Protein AF-A0A971C4S8-F1 (afdb_monomer_lite)

Sequence (121 aa):
MYKVLGITNVILVIIITSPFWLRFLNKHVFHNNSAPLKKLVRFLRKLHKPLGALLALSGITHGYLALGTIRLHTGSVLWTMILITALLGVLFYIKKKAVFFKWHRRAAFAVVLLVLVHLFS

pLDDT: mean 94.25, std 3.67, range [76.75, 98.25]

Structure (mmCIF, N/CA/C/O backbone):
data_AF-A0A971C4S8-F1
#
_entry.id   AF-A0A971C4S8-F1
#
loop_
_atom_site.group_PDB
_atom_site.id
_atom_site.type_symbol
_atom_site.label_atom_id
_atom_site.label_alt_id
_atom_site.label_comp_id
_atom_site.label_asym_id
_atom_site.label_entity_id
_atom_site.label_seq_id
_atom_site.pdbx_PDB_ins_code
_atom_site.Cartn_x
_atom_site.Cartn_y
_atom_site.Cartn_z
_atom_site.occupancy
_atom_site.B_iso_or_equiv
_atom_site.auth_seq_id
_atom_site.auth_comp_id
_atom_site.auth_asym_id
_atom_site.auth_atom_id
_atom_site.pdbx_PDB_model_num
ATOM 1 N N . MET A 1 1 ? -23.296 3.619 4.007 1.00 76.75 1 MET A N 1
ATOM 2 C CA . MET A 1 1 ? -22.048 4.348 3.663 1.00 76.75 1 MET A CA 1
ATOM 3 C C . MET A 1 1 ? -20.784 3.564 4.019 1.00 76.75 1 MET A C 1
ATOM 5 O O . MET A 1 1 ? -19.961 3.372 3.134 1.00 76.75 1 MET A O 1
ATOM 9 N N . TYR A 1 2 ? -20.634 3.038 5.245 1.00 84.44 2 TYR A N 1
ATOM 10 C CA . TYR A 1 2 ? -19.424 2.287 5.633 1.00 84.44 2 TYR A CA 1
ATOM 11 C C . TYR A 1 2 ? -19.144 1.045 4.757 1.00 84.44 2 TYR A C 1
ATOM 13 O O . TYR A 1 2 ? -17.995 0.834 4.385 1.00 84.44 2 TYR A O 1
ATOM 21 N N . LYS A 1 3 ? -20.173 0.278 4.347 1.00 88.00 3 LYS A N 1
ATOM 22 C CA . LYS A 1 3 ? -20.022 -0.884 3.439 1.00 88.00 3 LYS A CA 1
ATOM 23 C C . LYS A 1 3 ? -19.435 -0.505 2.074 1.00 88.00 3 LYS A C 1
ATOM 25 O O . LYS A 1 3 ? -18.554 -1.194 1.575 1.00 88.00 3 LYS A O 1
ATOM 30 N N . VAL A 1 4 ? -19.887 0.618 1.507 1.00 93.00 4 VAL A N 1
ATOM 31 C CA . VAL A 1 4 ? -19.379 1.138 0.226 1.00 93.00 4 VAL A CA 1
ATOM 32 C C . VAL A 1 4 ? -17.905 1.512 0.365 1.00 93.00 4 VAL A C 1
ATOM 34 O O . VAL A 1 4 ? -17.098 1.082 -0.447 1.00 93.00 4 VAL A O 1
ATOM 37 N N . LEU A 1 5 ? -17.530 2.221 1.437 1.00 91.25 5 LEU A N 1
ATOM 38 C CA . LEU A 1 5 ? -16.122 2.518 1.722 1.00 91.25 5 LEU A CA 1
ATOM 39 C C . LEU A 1 5 ? -15.283 1.251 1.938 1.00 91.25 5 LEU A C 1
ATOM 41 O O . LEU A 1 5 ? -14.140 1.213 1.499 1.00 91.25 5 LEU A O 1
ATOM 45 N N . GLY A 1 6 ? -15.842 0.212 2.565 1.00 93.31 6 GLY A N 1
ATOM 46 C CA . GLY A 1 6 ? -15.177 -1.083 2.715 1.00 93.31 6 GLY A CA 1
ATOM 47 C C . GLY A 1 6 ? -14.842 -1.712 1.359 1.00 93.31 6 GLY A C 1
ATOM 48 O O . GLY A 1 6 ? -13.686 -2.039 1.101 1.00 93.31 6 GLY A O 1
ATOM 49 N N . ILE A 1 7 ? -15.824 -1.788 0.454 1.00 95.31 7 ILE A N 1
ATOM 50 C CA . ILE A 1 7 ? -15.630 -2.292 -0.917 1.00 95.31 7 ILE A CA 1
ATOM 51 C C . ILE A 1 7 ? -14.606 -1.433 -1.671 1.00 95.31 7 ILE A C 1
ATOM 53 O O . ILE A 1 7 ? -13.676 -1.968 -2.277 1.00 95.31 7 ILE A O 1
ATOM 57 N N . THR A 1 8 ? -14.718 -0.105 -1.586 1.00 96.00 8 THR A N 1
ATOM 58 C CA . THR A 1 8 ? -13.760 0.823 -2.199 1.00 96.00 8 THR A CA 1
ATOM 59 C C . THR A 1 8 ? -12.341 0.587 -1.682 1.00 96.00 8 THR A C 1
ATOM 61 O O . THR A 1 8 ? -11.409 0.512 -2.479 1.00 96.00 8 THR A O 1
ATOM 64 N N . ASN A 1 9 ? -12.157 0.405 -0.372 1.00 96.81 9 ASN A N 1
ATOM 65 C CA . ASN A 1 9 ? -10.850 0.131 0.229 1.00 96.81 9 ASN A CA 1
ATOM 66 C C . ASN A 1 9 ? -10.249 -1.182 -0.287 1.00 96.81 9 ASN A C 1
ATOM 68 O O . ASN A 1 9 ? -9.063 -1.220 -0.613 1.00 96.81 9 ASN A O 1
ATOM 72 N N . VAL A 1 10 ? -11.058 -2.236 -0.432 1.00 96.88 10 VAL A N 1
ATOM 73 C CA . VAL A 1 10 ? -10.613 -3.514 -1.012 1.00 96.88 10 VAL A CA 1
ATOM 74 C C . VAL A 1 10 ? -10.171 -3.333 -2.467 1.00 96.88 10 VAL A C 1
ATOM 76 O O . VAL A 1 10 ? -9.082 -3.774 -2.837 1.00 96.88 10 VAL A O 1
ATOM 79 N N . ILE A 1 11 ? -10.958 -2.625 -3.284 1.00 97.31 11 ILE A N 1
ATOM 80 C CA . ILE A 1 11 ? -10.606 -2.320 -4.681 1.00 97.31 11 ILE A CA 1
ATOM 81 C C . ILE A 1 11 ? -9.290 -1.534 -4.748 1.00 97.31 11 ILE A C 1
ATOM 83 O O . ILE A 1 11 ? -8.408 -1.868 -5.543 1.00 97.31 11 ILE A O 1
ATOM 87 N N . LEU A 1 12 ? -9.119 -0.528 -3.885 1.00 97.31 12 LEU A N 1
ATOM 88 C CA . LEU A 1 12 ? -7.881 0.242 -3.796 1.00 97.31 12 LEU A CA 1
ATOM 89 C C . LEU A 1 12 ? -6.691 -0.661 -3.460 1.00 97.31 12 LEU A C 1
ATOM 91 O O . LEU A 1 12 ? -5.684 -0.590 -4.163 1.00 97.31 12 LEU A O 1
ATOM 95 N N . VAL A 1 13 ? -6.805 -1.547 -2.462 1.00 97.12 13 VAL A N 1
ATOM 96 C CA . VAL A 1 13 ? -5.753 -2.520 -2.109 1.00 97.12 13 VAL A CA 1
ATOM 97 C C . VAL A 1 13 ? -5.381 -3.395 -3.309 1.00 97.12 13 VAL A C 1
ATOM 99 O O . VAL A 1 13 ? -4.192 -3.569 -3.599 1.00 97.12 13 VAL A O 1
ATOM 102 N N . ILE A 1 14 ? -6.365 -3.916 -4.044 1.00 96.56 14 ILE A N 1
ATOM 103 C CA . ILE A 1 14 ? -6.129 -4.750 -5.232 1.00 96.56 14 ILE A CA 1
ATOM 104 C C . ILE A 1 14 ? -5.354 -3.958 -6.291 1.00 96.56 14 ILE A C 1
ATOM 106 O O . ILE A 1 14 ? -4.309 -4.410 -6.769 1.00 96.56 14 ILE A O 1
ATOM 110 N N . ILE A 1 15 ? -5.804 -2.745 -6.618 1.00 96.38 15 ILE A N 1
ATOM 111 C CA . ILE A 1 15 ? -5.161 -1.907 -7.635 1.00 96.38 15 ILE A CA 1
ATOM 112 C C . ILE A 1 15 ? -3.733 -1.544 -7.220 1.00 96.38 15 ILE A C 1
ATOM 114 O O . ILE A 1 15 ? -2.808 -1.731 -8.014 1.00 96.38 15 ILE A O 1
ATOM 118 N N . ILE A 1 16 ? -3.506 -1.068 -5.992 1.00 96.25 16 ILE A N 1
ATOM 119 C CA . ILE A 1 16 ? -2.166 -0.633 -5.567 1.00 96.25 16 ILE A CA 1
ATOM 120 C C . ILE A 1 16 ? -1.184 -1.799 -5.425 1.00 96.25 16 ILE A C 1
ATOM 122 O O . ILE A 1 16 ? 0.016 -1.592 -5.616 1.00 96.25 16 ILE A O 1
ATOM 126 N N . THR A 1 17 ? -1.653 -3.015 -5.128 1.00 95.19 17 THR A N 1
ATOM 127 C CA . THR A 1 17 ? -0.794 -4.208 -5.026 1.00 95.19 17 THR A CA 1
ATOM 128 C C . THR A 1 17 ? -0.618 -4.933 -6.362 1.00 95.19 17 THR A C 1
ATOM 130 O O . THR A 1 17 ? 0.369 -5.646 -6.544 1.00 95.19 17 THR A O 1
ATOM 133 N N . SER A 1 18 ? -1.474 -4.686 -7.358 1.00 94.69 18 SER A N 1
ATOM 134 C CA . SER A 1 18 ? -1.383 -5.302 -8.689 1.00 94.69 18 SER A CA 1
ATOM 135 C C . SER A 1 18 ? -0.012 -5.190 -9.388 1.00 94.69 18 SER A C 1
ATOM 137 O O . SER A 1 18 ? 0.418 -6.194 -9.962 1.00 94.69 18 SER A O 1
ATOM 139 N N . PRO A 1 19 ? 0.785 -4.092 -9.300 1.00 92.75 19 PRO A N 1
ATOM 140 C CA . PRO A 1 19 ? 2.126 -4.070 -9.894 1.00 92.75 19 PRO A CA 1
ATOM 141 C C . PRO A 1 19 ? 3.075 -5.112 -9.301 1.00 92.75 19 PRO A C 1
ATOM 143 O O . PRO A 1 19 ? 4.077 -5.460 -9.931 1.00 92.75 19 PRO A O 1
ATOM 146 N N . PHE A 1 20 ? 2.847 -5.524 -8.053 1.00 91.44 20 PHE A N 1
ATOM 147 C CA . PHE A 1 20 ? 3.618 -6.576 -7.406 1.00 91.44 20 PHE A CA 1
ATOM 148 C C . PHE A 1 20 ? 3.198 -7.941 -7.949 1.00 91.44 20 PHE A C 1
ATOM 150 O O . PHE A 1 20 ? 4.058 -8.659 -8.458 1.00 91.44 20 PHE A O 1
ATOM 157 N N . TRP A 1 21 ? 1.897 -8.243 -7.940 1.00 92.38 21 TRP A N 1
ATOM 158 C CA . TRP A 1 21 ? 1.354 -9.514 -8.426 1.00 92.38 21 TRP A CA 1
ATOM 159 C C . TRP A 1 21 ? 1.662 -9.757 -9.899 1.00 92.38 21 TRP A C 1
ATOM 161 O O . TRP A 1 21 ? 2.190 -10.809 -10.243 1.00 92.38 21 TRP A O 1
ATOM 171 N N . LEU A 1 22 ? 1.458 -8.753 -10.756 1.00 93.50 22 LEU A N 1
ATOM 172 C CA . LEU A 1 22 ? 1.770 -8.852 -12.182 1.00 93.50 22 LEU A CA 1
ATOM 173 C C . LEU A 1 22 ? 3.247 -9.173 -12.419 1.00 93.50 22 LEU A C 1
ATOM 175 O O . LEU A 1 22 ? 3.568 -10.017 -13.246 1.00 93.50 22 LEU A O 1
ATOM 179 N N . ARG A 1 23 ? 4.166 -8.543 -11.676 1.00 90.56 23 ARG A N 1
ATOM 180 C CA . ARG A 1 23 ? 5.602 -8.839 -11.802 1.00 90.56 23 ARG A CA 1
ATOM 181 C C . ARG A 1 23 ? 5.968 -10.203 -11.232 1.00 90.56 23 ARG A C 1
ATOM 183 O O . ARG A 1 23 ? 6.830 -10.870 -11.795 1.00 90.56 23 ARG A O 1
ATOM 190 N N . PHE A 1 24 ? 5.346 -10.600 -10.126 1.00 90.69 24 PHE A N 1
ATOM 191 C CA . PHE A 1 24 ? 5.566 -11.900 -9.508 1.00 90.69 24 PHE A CA 1
ATOM 192 C C . PHE A 1 24 ? 5.110 -13.035 -10.430 1.00 90.69 24 PHE A C 1
ATOM 194 O O . PHE A 1 24 ? 5.921 -13.897 -10.762 1.00 90.69 24 PHE A O 1
ATOM 201 N N . LEU A 1 25 ? 3.864 -12.986 -10.908 1.00 91.69 25 LEU A N 1
ATOM 202 C CA . LEU A 1 25 ? 3.294 -13.979 -11.819 1.00 91.69 25 LEU A CA 1
ATOM 203 C C . LEU A 1 25 ? 4.032 -14.004 -13.154 1.00 91.69 25 LEU A C 1
ATOM 205 O O . LEU A 1 25 ? 4.333 -15.072 -13.675 1.00 91.69 25 LEU A O 1
ATOM 209 N N . ASN A 1 26 ? 4.403 -12.839 -13.686 1.00 93.62 26 ASN A N 1
ATOM 210 C CA . ASN A 1 26 ? 5.179 -12.798 -14.914 1.00 93.62 26 ASN A CA 1
ATOM 211 C C . ASN A 1 26 ? 6.551 -13.460 -14.768 1.00 93.62 26 ASN A C 1
ATOM 213 O O . ASN A 1 26 ? 7.014 -14.107 -15.695 1.00 93.62 26 ASN A O 1
ATOM 217 N N . LYS A 1 27 ? 7.208 -13.305 -13.614 1.00 91.75 27 LYS A N 1
ATOM 218 C CA . LYS A 1 27 ? 8.527 -13.898 -13.381 1.00 91.75 27 LYS A CA 1
ATOM 219 C C . LYS A 1 27 ? 8.477 -15.420 -13.194 1.00 91.75 27 LYS A C 1
ATOM 221 O O . LYS A 1 27 ? 9.449 -16.064 -13.551 1.00 91.75 27 LYS A O 1
ATOM 226 N N . HIS A 1 28 ? 7.415 -15.962 -12.596 1.00 93.00 28 HIS A N 1
ATOM 227 C CA . HIS A 1 28 ? 7.376 -17.378 -12.190 1.00 93.00 28 HIS A CA 1
ATOM 228 C C . HIS A 1 28 ? 6.465 -18.253 -13.054 1.00 93.00 28 HIS A C 1
ATOM 230 O O . HIS A 1 28 ? 6.632 -19.465 -13.055 1.00 93.00 28 HIS A O 1
ATOM 236 N N . VAL A 1 29 ? 5.498 -17.664 -13.759 1.00 92.81 29 VAL A N 1
ATOM 237 C CA . VAL A 1 29 ? 4.482 -18.408 -14.515 1.00 92.81 29 VAL A CA 1
ATOM 238 C C . VAL A 1 29 ? 4.580 -18.064 -15.998 1.00 92.81 29 VAL A C 1
ATOM 240 O O . VAL A 1 29 ? 4.916 -18.914 -16.814 1.00 92.81 29 VAL A O 1
ATOM 243 N N . PHE A 1 30 ? 4.338 -16.802 -16.358 1.00 90.69 30 PHE A N 1
ATOM 244 C CA . PHE A 1 30 ? 4.092 -16.438 -17.760 1.00 90.69 30 PHE A CA 1
ATOM 245 C C . PHE A 1 30 ? 5.345 -16.115 -18.577 1.00 90.69 30 PHE A C 1
ATOM 247 O O . PHE A 1 30 ? 5.308 -16.227 -19.797 1.00 90.69 30 PHE A O 1
ATOM 254 N N . HIS A 1 31 ? 6.425 -15.657 -17.939 1.00 91.25 31 HIS A N 1
ATOM 255 C CA . HIS A 1 31 ? 7.675 -15.238 -18.590 1.00 91.25 31 HIS A CA 1
ATOM 256 C C . HIS A 1 31 ? 7.475 -14.245 -19.762 1.00 91.25 31 HIS A C 1
ATOM 258 O O . HIS A 1 31 ? 8.276 -14.165 -20.691 1.00 91.25 31 HIS A O 1
ATOM 264 N N . ASN A 1 32 ? 6.404 -13.444 -19.716 1.00 86.44 32 ASN A N 1
ATOM 265 C CA . ASN A 1 32 ? 5.972 -12.554 -20.788 1.00 86.44 32 ASN A CA 1
ATOM 266 C C . ASN A 1 32 ? 6.782 -11.242 -20.780 1.00 86.44 32 ASN A C 1
ATOM 268 O O . ASN A 1 32 ? 6.820 -10.492 -19.802 1.00 86.44 32 ASN A O 1
ATOM 272 N N . ASN A 1 33 ? 7.423 -10.928 -21.906 1.00 83.62 33 ASN A N 1
ATOM 273 C CA . ASN A 1 33 ? 8.259 -9.733 -22.071 1.00 83.62 33 ASN A CA 1
ATOM 274 C C . ASN A 1 33 ? 7.640 -8.642 -22.959 1.00 83.62 33 ASN A C 1
ATOM 276 O O . ASN A 1 33 ? 8.320 -7.666 -23.304 1.00 83.62 33 ASN A O 1
ATOM 280 N N . SER A 1 34 ? 6.356 -8.781 -23.288 1.00 92.31 34 SER A N 1
ATOM 281 C CA . SER A 1 34 ? 5.623 -7.913 -24.205 1.00 92.31 34 SER A CA 1
ATOM 282 C C . SER A 1 34 ? 5.572 -6.447 -23.749 1.00 92.31 34 SER A C 1
ATOM 284 O O . SER A 1 34 ? 5.522 -6.113 -22.556 1.00 92.31 34 SER A O 1
ATOM 286 N N . ALA A 1 35 ? 5.579 -5.538 -24.726 1.00 92.38 35 ALA A N 1
ATOM 287 C CA . ALA A 1 35 ? 5.464 -4.102 -24.486 1.00 92.38 35 ALA A CA 1
ATOM 288 C C . ALA A 1 35 ? 4.155 -3.698 -23.762 1.00 92.38 35 ALA A C 1
ATOM 290 O O . ALA A 1 35 ? 4.238 -2.857 -22.858 1.00 92.38 35 ALA A O 1
ATOM 291 N N . PRO A 1 36 ? 2.978 -4.298 -24.054 1.00 94.25 36 PRO A N 1
ATOM 292 C CA . PRO A 1 36 ? 1.734 -3.998 -23.345 1.00 94.25 36 PRO A CA 1
ATOM 293 C C . PRO A 1 36 ? 1.806 -4.270 -21.840 1.00 94.25 36 PRO A C 1
ATOM 295 O O . PRO A 1 36 ? 1.442 -3.398 -21.050 1.00 94.25 36 PRO A O 1
ATOM 298 N N . LEU A 1 37 ? 2.359 -5.414 -21.415 1.00 91.38 37 LEU A N 1
ATOM 299 C CA . LEU A 1 37 ? 2.500 -5.738 -19.990 1.00 91.38 37 LEU A CA 1
ATOM 300 C C . LEU A 1 37 ? 3.401 -4.723 -19.274 1.00 91.38 37 LEU A C 1
ATOM 302 O O . LEU A 1 37 ? 3.074 -4.222 -18.195 1.00 91.38 37 LEU A O 1
ATOM 306 N N . LYS A 1 38 ? 4.526 -4.357 -19.901 1.00 92.50 38 LYS A N 1
ATOM 307 C CA . LYS A 1 38 ? 5.435 -3.328 -19.375 1.00 92.50 38 LYS A CA 1
ATOM 308 C C . LYS A 1 38 ? 4.736 -1.967 -19.269 1.00 92.50 38 LYS A C 1
ATOM 310 O O . LYS A 1 38 ? 4.926 -1.271 -18.267 1.00 92.50 38 LYS A O 1
ATOM 315 N N . LYS A 1 39 ? 3.917 -1.588 -20.259 1.00 96.00 39 LYS A N 1
ATOM 316 C CA . LYS A 1 39 ? 3.128 -0.343 -20.260 1.00 96.00 39 LYS A CA 1
ATOM 317 C C . LYS A 1 39 ? 2.094 -0.339 -19.131 1.00 96.00 39 LYS A C 1
ATOM 319 O O . LYS A 1 39 ? 2.035 0.639 -18.386 1.00 96.00 39 LYS A O 1
ATOM 324 N N . LEU A 1 40 ? 1.372 -1.443 -18.938 1.00 94.94 40 LEU A N 1
ATOM 325 C CA . LEU A 1 40 ? 0.396 -1.616 -17.860 1.00 94.94 40 LEU A CA 1
ATOM 326 C C . LEU A 1 40 ? 1.046 -1.490 -16.475 1.00 94.94 40 LEU A C 1
ATO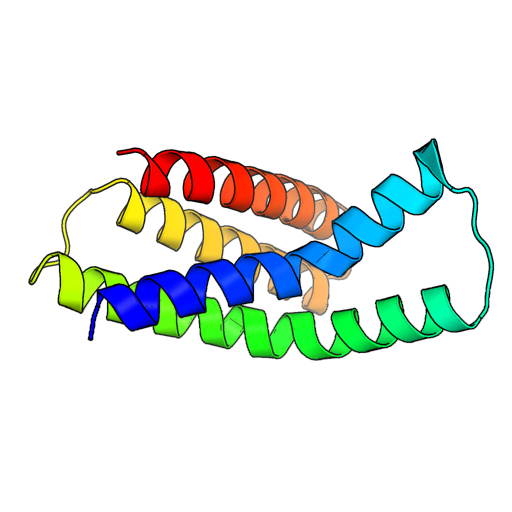M 328 O O . LEU A 1 40 ? 0.604 -0.690 -15.655 1.00 94.94 40 LEU A O 1
ATOM 332 N N . VAL A 1 41 ? 2.152 -2.199 -16.222 1.00 94.38 41 VAL A N 1
ATOM 333 C CA . VAL A 1 41 ? 2.868 -2.110 -14.935 1.00 94.38 41 VAL A CA 1
ATOM 334 C C . VAL A 1 41 ? 3.374 -0.689 -14.677 1.00 94.38 41 VAL A C 1
ATOM 336 O O . VAL A 1 41 ? 3.300 -0.206 -13.546 1.00 94.38 41 VAL A O 1
ATOM 339 N N . ARG A 1 42 ? 3.880 0.016 -15.699 1.00 94.62 42 ARG A N 1
ATOM 340 C CA . ARG A 1 42 ? 4.287 1.425 -15.560 1.00 94.62 42 ARG A CA 1
ATOM 341 C C . ARG A 1 42 ? 3.100 2.321 -15.210 1.00 94.62 42 ARG A C 1
ATOM 343 O O . ARG A 1 42 ? 3.247 3.161 -14.327 1.00 94.62 42 ARG A O 1
ATOM 350 N N . PHE A 1 43 ? 1.951 2.132 -15.857 1.00 96.12 43 PHE A N 1
ATOM 351 C CA . PHE A 1 43 ? 0.726 2.879 -15.568 1.00 96.12 43 PHE A CA 1
ATOM 352 C C . PHE A 1 43 ? 0.252 2.660 -14.125 1.00 96.12 43 PHE A C 1
ATOM 354 O O . PHE A 1 43 ? 0.122 3.622 -13.372 1.00 96.12 43 PHE A O 1
ATOM 361 N N . LEU A 1 44 ? 0.128 1.406 -13.684 1.00 95.19 44 LEU A N 1
ATOM 362 C CA . LEU A 1 44 ? -0.292 1.080 -12.318 1.00 95.19 44 LEU A CA 1
ATOM 363 C C . LEU A 1 44 ? 0.674 1.637 -11.256 1.00 95.19 44 LEU A C 1
ATOM 365 O O . LEU A 1 44 ? 0.247 2.090 -10.197 1.00 95.19 44 LEU A O 1
ATOM 369 N N . ARG A 1 45 ? 1.985 1.686 -11.539 1.00 92.88 45 ARG A N 1
ATOM 370 C CA . ARG A 1 45 ? 2.966 2.324 -10.638 1.00 92.88 45 ARG A CA 1
ATOM 371 C C . ARG A 1 45 ? 2.779 3.837 -10.509 1.00 92.88 45 ARG A C 1
ATOM 373 O O . ARG A 1 45 ? 3.114 4.368 -9.453 1.00 92.88 45 ARG A O 1
ATOM 380 N N . LYS A 1 46 ? 2.264 4.524 -11.538 1.00 94.56 46 LYS A N 1
ATOM 381 C CA . LYS A 1 46 ? 1.916 5.954 -11.443 1.00 94.56 46 LYS A CA 1
ATOM 382 C C . LYS A 1 46 ? 0.733 6.163 -10.497 1.00 94.56 46 LYS A C 1
ATOM 384 O O . LYS A 1 46 ? 0.768 7.084 -9.691 1.00 94.56 46 LYS A O 1
ATOM 389 N N . LEU A 1 47 ? -0.258 5.270 -10.548 1.00 95.38 47 LEU A N 1
ATOM 390 C CA . LEU A 1 47 ? -1.442 5.314 -9.684 1.00 95.38 47 LEU A CA 1
ATOM 391 C C . LEU A 1 47 ? -1.167 4.864 -8.241 1.00 95.38 47 LEU A C 1
ATOM 393 O O . LEU A 1 47 ? -1.840 5.315 -7.323 1.00 95.38 47 LEU A O 1
ATOM 397 N N . HIS A 1 48 ? -0.164 4.011 -8.017 1.00 94.88 48 HIS A N 1
ATOM 398 C CA . HIS A 1 48 ? 0.112 3.412 -6.707 1.00 94.88 48 HIS A CA 1
ATOM 399 C C . HIS A 1 48 ? 0.242 4.435 -5.564 1.00 94.88 48 HIS A C 1
ATOM 401 O O . HIS A 1 48 ? -0.330 4.235 -4.499 1.00 94.88 48 HIS A O 1
ATOM 407 N N . LYS A 1 49 ? 0.981 5.535 -5.769 1.00 92.81 49 LYS A N 1
ATOM 408 C CA . LYS A 1 49 ? 1.175 6.560 -4.729 1.00 92.81 49 LYS A CA 1
ATOM 409 C C . LYS A 1 49 ? -0.110 7.333 -4.387 1.00 92.81 49 LYS A C 1
ATOM 411 O O . LYS A 1 49 ? -0.464 7.329 -3.210 1.00 92.81 49 LYS A O 1
ATOM 416 N N . PRO A 1 50 ? -0.808 7.980 -5.348 1.00 96.06 50 PRO A N 1
ATOM 417 C CA . PRO A 1 50 ? -2.029 8.721 -5.027 1.00 96.06 50 PRO A CA 1
ATOM 418 C C . PRO A 1 50 ? -3.123 7.806 -4.469 1.00 96.06 50 PRO A C 1
ATOM 420 O O . PRO A 1 50 ? -3.763 8.160 -3.484 1.00 96.06 50 PRO A O 1
ATOM 423 N N . LEU A 1 51 ? -3.286 6.596 -5.016 1.00 97.19 51 LEU A N 1
ATOM 424 C CA . LEU A 1 51 ? -4.272 5.641 -4.505 1.00 97.19 51 LEU A CA 1
ATOM 425 C C . LEU A 1 51 ? -3.891 5.065 -3.135 1.00 97.19 51 LEU A C 1
ATOM 427 O O . LEU A 1 51 ? -4.775 4.768 -2.341 1.00 97.19 51 LEU A O 1
ATOM 431 N N . GLY A 1 52 ? -2.598 4.941 -2.825 1.00 95.88 52 GLY A N 1
ATOM 432 C CA . GLY A 1 52 ? -2.138 4.563 -1.488 1.00 95.88 52 GLY A CA 1
ATOM 433 C C . GLY A 1 52 ? -2.456 5.629 -0.435 1.00 95.88 52 GLY A C 1
ATOM 434 O O . GLY A 1 52 ? -2.877 5.292 0.668 1.00 95.88 52 GLY A O 1
ATOM 435 N N . ALA A 1 53 ? -2.315 6.913 -0.783 1.00 95.69 53 ALA A N 1
ATOM 436 C CA . ALA A 1 53 ? -2.732 8.014 0.086 1.00 95.69 53 ALA A CA 1
ATOM 437 C C . ALA A 1 53 ? -4.257 8.041 0.266 1.00 95.69 53 ALA A C 1
ATOM 439 O O . ALA A 1 53 ? -4.740 8.160 1.391 1.00 95.69 53 ALA A O 1
ATOM 440 N N . LEU A 1 54 ? -5.007 7.852 -0.826 1.00 97.06 54 LEU A N 1
ATOM 441 C CA . LEU A 1 54 ? -6.462 7.747 -0.776 1.00 97.06 54 LEU A CA 1
ATOM 442 C C . LEU A 1 54 ? -6.906 6.597 0.134 1.00 97.06 54 LEU A C 1
ATOM 444 O O . LEU A 1 54 ? -7.761 6.819 0.980 1.00 97.06 54 LEU A O 1
ATOM 448 N N . LEU A 1 55 ? -6.278 5.420 0.024 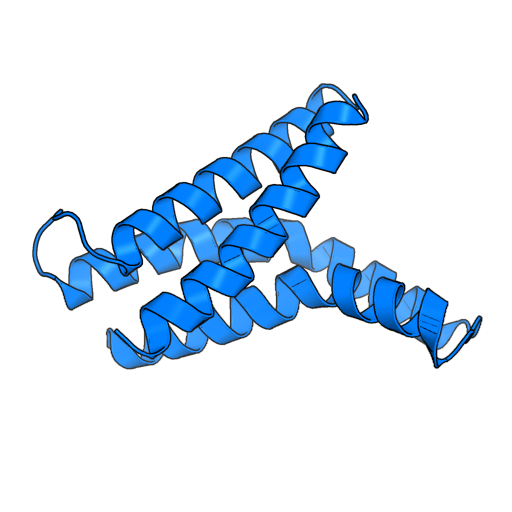1.00 97.62 55 LEU A N 1
ATOM 449 C CA . LEU A 1 55 ? -6.557 4.264 0.881 1.00 97.62 55 LEU A CA 1
ATOM 450 C C . LEU A 1 55 ? -6.318 4.566 2.368 1.00 97.62 55 LEU A C 1
ATOM 452 O O . LEU A 1 55 ? -7.093 4.132 3.217 1.00 97.62 55 LEU A O 1
ATOM 456 N N . ALA A 1 56 ? -5.251 5.296 2.702 1.00 96.62 56 ALA A N 1
ATOM 457 C CA . ALA A 1 56 ? -4.970 5.663 4.089 1.00 96.62 56 ALA A CA 1
ATOM 458 C C . ALA A 1 56 ? -6.070 6.573 4.667 1.00 96.62 56 ALA A C 1
ATOM 460 O O . ALA A 1 56 ? -6.512 6.353 5.796 1.00 96.62 56 ALA A O 1
ATOM 461 N N . LEU A 1 57 ? -6.547 7.545 3.883 1.00 96.38 57 LEU A N 1
ATOM 462 C CA . LEU A 1 57 ? -7.630 8.451 4.276 1.00 96.38 57 LEU A CA 1
ATOM 463 C C . LEU A 1 57 ? -8.983 7.730 4.343 1.00 96.38 57 LEU A C 1
ATOM 465 O O . LEU A 1 57 ? -9.689 7.812 5.344 1.00 96.38 57 LEU A O 1
ATOM 469 N N . SER A 1 58 ? -9.336 6.961 3.315 1.00 96.06 58 SER A N 1
ATOM 470 C CA . SER A 1 58 ? -10.605 6.233 3.272 1.00 96.06 58 SER A CA 1
ATOM 471 C C . SER A 1 58 ? -10.666 5.106 4.305 1.00 96.06 58 SER A C 1
ATOM 473 O O . SER A 1 58 ? -11.748 4.785 4.795 1.00 96.06 58 SER A O 1
ATOM 475 N N . GLY A 1 59 ? -9.523 4.524 4.679 1.00 94.00 59 GLY A N 1
ATOM 476 C CA . GLY A 1 59 ? -9.408 3.522 5.736 1.00 94.00 59 GLY A CA 1
ATOM 477 C C . GLY A 1 59 ? -9.800 4.057 7.114 1.00 94.00 59 GLY A C 1
ATOM 478 O O . GLY A 1 59 ? -10.615 3.432 7.792 1.00 94.00 59 GLY A O 1
ATOM 479 N N . ILE A 1 60 ? -9.293 5.233 7.507 1.00 94.12 60 ILE A N 1
ATOM 480 C CA . ILE A 1 60 ? -9.659 5.841 8.798 1.00 94.12 60 ILE A CA 1
ATOM 481 C C . ILE A 1 60 ? -11.117 6.305 8.807 1.00 94.12 60 ILE A C 1
ATOM 483 O O . ILE A 1 60 ? -11.827 6.057 9.781 1.00 94.12 60 ILE A O 1
ATOM 487 N N . THR A 1 61 ? -11.602 6.892 7.706 1.00 94.44 61 THR A N 1
ATOM 488 C CA . THR A 1 61 ? -13.012 7.290 7.580 1.00 94.44 61 THR A CA 1
ATOM 489 C C . THR A 1 61 ? -13.938 6.080 7.668 1.00 94.44 61 THR A C 1
ATOM 491 O O . THR A 1 61 ? -14.933 6.118 8.388 1.00 94.44 61 THR A O 1
ATOM 494 N N . HIS A 1 62 ? -13.605 4.982 6.983 1.00 94.19 62 HIS A N 1
ATOM 495 C CA . HIS A 1 62 ? -14.347 3.728 7.084 1.00 94.19 62 HIS A CA 1
ATOM 496 C C . HIS A 1 62 ? -14.371 3.199 8.522 1.00 94.19 62 HIS A C 1
ATOM 498 O O . HIS A 1 62 ? -15.447 2.892 9.026 1.00 94.19 62 HIS A O 1
ATOM 504 N N . GLY A 1 63 ? -13.211 3.129 9.185 1.00 92.38 63 GLY A N 1
ATOM 505 C CA . GLY A 1 63 ? -13.100 2.630 10.556 1.00 92.38 63 GLY A CA 1
ATOM 506 C C . GLY A 1 63 ? -13.928 3.443 11.550 1.00 92.38 63 GLY A C 1
ATOM 507 O O . GLY A 1 63 ? -14.670 2.864 12.341 1.00 92.38 63 GLY A O 1
ATOM 508 N N . TYR A 1 64 ? -13.874 4.775 11.460 1.00 92.50 64 TYR A N 1
ATOM 509 C CA . TYR A 1 64 ? -14.674 5.662 12.306 1.00 92.50 64 TYR A CA 1
ATOM 510 C C . TYR A 1 64 ? -16.179 5.474 12.073 1.00 92.50 64 TYR A C 1
ATOM 512 O O . TYR A 1 64 ? -16.931 5.303 13.027 1.00 92.50 64 TYR A O 1
ATOM 520 N N . LEU A 1 65 ? -16.621 5.417 10.811 1.00 92.06 65 LEU A N 1
ATOM 521 C CA . LEU A 1 65 ? -18.034 5.202 10.479 1.00 92.06 65 LEU A CA 1
ATOM 522 C C . LEU A 1 65 ? -18.540 3.798 10.843 1.00 92.06 65 LEU A C 1
ATOM 524 O O . LEU A 1 65 ? -19.740 3.623 11.033 1.00 92.06 65 LEU A O 1
ATOM 528 N N . ALA A 1 66 ? -17.659 2.798 10.893 1.00 91.12 66 ALA A N 1
ATOM 529 C CA . ALA A 1 66 ? -18.019 1.425 11.238 1.00 91.12 66 ALA A CA 1
ATOM 530 C C . ALA A 1 66 ? -18.083 1.192 12.755 1.00 91.12 66 ALA A C 1
ATOM 532 O O . ALA A 1 66 ? -18.931 0.434 13.218 1.00 91.12 66 ALA A O 1
ATOM 533 N N . LEU A 1 67 ? -17.183 1.810 13.527 1.00 88.94 67 LEU A N 1
ATOM 534 C CA . LEU A 1 67 ? -17.044 1.551 14.964 1.00 88.94 67 LEU A CA 1
ATOM 535 C C . LEU A 1 67 ? -17.623 2.667 15.844 1.00 88.94 67 LEU A C 1
ATOM 537 O O . LEU A 1 67 ? -17.809 2.442 17.036 1.00 88.94 67 LEU A O 1
ATOM 541 N N . GLY A 1 68 ? -17.873 3.862 15.298 1.00 88.56 68 GLY A N 1
ATOM 542 C CA . GLY A 1 68 ? -18.345 5.050 16.026 1.00 88.56 68 GLY A CA 1
ATOM 543 C C . GLY A 1 68 ? -17.312 5.670 16.977 1.00 88.56 68 GLY A C 1
ATOM 544 O O . GLY A 1 68 ? -17.439 6.829 17.360 1.00 88.56 68 GLY A O 1
ATOM 545 N N . THR A 1 69 ? -16.268 4.923 17.341 1.00 85.69 69 THR A N 1
ATOM 546 C CA . THR A 1 69 ? -15.175 5.334 18.227 1.00 85.69 69 THR A CA 1
ATOM 547 C C . THR A 1 69 ? -13.846 4.738 17.759 1.00 85.69 69 THR A C 1
ATOM 549 O O . THR A 1 69 ? -13.805 3.785 16.974 1.00 85.69 69 THR A O 1
ATOM 552 N N . ILE A 1 70 ? -12.730 5.290 18.244 1.00 80.56 70 ILE A N 1
ATOM 553 C CA . ILE A 1 70 ? -11.405 4.698 18.033 1.00 80.56 70 ILE A CA 1
ATOM 554 C C . ILE A 1 70 ? -11.221 3.585 19.067 1.00 80.56 70 ILE A C 1
ATOM 556 O O . ILE A 1 70 ? -10.995 3.853 20.244 1.00 80.56 70 ILE A O 1
ATOM 560 N N . ARG A 1 71 ? -11.312 2.330 18.623 1.00 87.69 71 ARG A N 1
ATOM 561 C CA . ARG A 1 71 ? -11.055 1.139 19.444 1.00 87.69 71 ARG A CA 1
ATOM 562 C C . ARG A 1 71 ? -10.198 0.133 18.690 1.00 87.69 71 ARG A C 1
ATOM 564 O O . ARG A 1 71 ? -10.212 0.105 17.458 1.00 87.69 71 ARG A O 1
ATOM 571 N N . LEU A 1 72 ? -9.475 -0.702 19.431 1.00 89.31 72 LEU A N 1
ATOM 572 C CA . LEU A 1 72 ? -8.707 -1.796 18.843 1.00 89.31 72 LEU A CA 1
ATOM 573 C C . LEU A 1 72 ? -9.654 -2.819 18.203 1.00 89.31 72 LEU A C 1
ATOM 575 O O . LEU A 1 72 ? -10.549 -3.352 18.853 1.00 89.31 72 LEU A O 1
ATOM 579 N N . HIS A 1 73 ? -9.453 -3.066 16.913 1.00 93.06 73 HIS A N 1
ATOM 580 C CA . HIS A 1 73 ? -10.188 -4.027 16.098 1.00 93.06 73 HIS A CA 1
ATOM 581 C C . HIS A 1 73 ? -9.296 -4.501 14.938 1.00 93.06 73 HIS A C 1
ATOM 583 O O . HIS A 1 73 ? -8.293 -3.857 14.619 1.00 93.06 73 HIS A O 1
ATOM 589 N N . THR A 1 74 ? -9.660 -5.577 14.237 1.00 95.50 74 THR A N 1
ATOM 590 C CA . THR A 1 74 ? -8.897 -6.061 13.066 1.00 95.50 74 THR A CA 1
ATOM 591 C C . THR A 1 74 ? -8.700 -4.966 12.007 1.00 95.50 74 THR A C 1
ATOM 593 O O . THR A 1 74 ? -7.619 -4.834 11.434 1.00 95.50 74 THR A O 1
ATOM 596 N N . GLY A 1 75 ? -9.695 -4.090 11.843 1.00 94.50 75 GLY A N 1
ATOM 597 C CA . GLY A 1 75 ? -9.633 -2.923 10.956 1.00 94.50 75 GLY A CA 1
ATOM 598 C C . GLY A 1 75 ? -8.635 -1.842 11.398 1.00 94.50 75 GLY A C 1
ATOM 599 O O . GLY A 1 75 ? -7.950 -1.267 10.552 1.00 94.50 75 GLY A O 1
ATOM 600 N N . SER A 1 76 ? -8.487 -1.586 12.705 1.00 94.00 76 SER A N 1
ATOM 601 C CA . SER A 1 76 ? -7.499 -0.616 13.200 1.00 94.00 76 SER A CA 1
ATOM 602 C C . SER A 1 76 ? -6.075 -1.155 13.047 1.00 94.00 76 SER A C 1
ATOM 604 O O . SER A 1 76 ? -5.189 -0.414 12.634 1.00 94.00 76 SER A O 1
ATOM 606 N N . VAL A 1 77 ? -5.866 -2.457 13.289 1.00 96.69 77 VAL A N 1
ATOM 607 C CA . VAL A 1 77 ? -4.577 -3.137 13.058 1.00 96.69 77 VAL A CA 1
ATOM 608 C C . VAL A 1 77 ? -4.191 -3.078 11.578 1.00 96.69 77 VAL A C 1
ATOM 610 O O . VAL A 1 77 ? -3.062 -2.712 11.238 1.00 96.69 77 VAL A O 1
ATOM 613 N N . LEU A 1 78 ? -5.140 -3.378 10.686 1.00 97.31 78 LEU A N 1
ATOM 614 C CA . LEU A 1 78 ? -4.962 -3.251 9.241 1.00 97.31 78 LEU A CA 1
ATOM 615 C C . LEU A 1 78 ? -4.589 -1.817 8.844 1.00 97.31 78 LEU A C 1
ATOM 617 O O . LEU A 1 78 ? -3.619 -1.612 8.112 1.00 97.31 78 LEU A O 1
ATOM 621 N N . TRP A 1 79 ? -5.320 -0.821 9.343 1.00 97.12 79 TRP A N 1
ATOM 622 C CA . TRP A 1 79 ? -5.054 0.579 9.025 1.00 97.12 79 TRP A CA 1
ATOM 623 C C . TRP A 1 79 ? -3.668 1.036 9.498 1.00 97.12 79 TRP A C 1
ATOM 625 O O . TRP A 1 79 ? -2.928 1.654 8.730 1.00 97.12 79 TRP A O 1
ATOM 635 N N . THR A 1 80 ? -3.247 0.653 10.706 1.00 96.88 80 THR A N 1
ATOM 636 C CA . THR A 1 80 ? -1.885 0.914 11.191 1.00 96.88 80 THR A CA 1
ATOM 637 C C . THR A 1 80 ? -0.832 0.288 10.273 1.00 96.88 80 THR A C 1
ATOM 639 O O . THR A 1 80 ? 0.161 0.936 9.939 1.00 96.88 80 THR A O 1
ATOM 642 N N . MET A 1 81 ? -1.050 -0.938 9.790 1.00 98.06 81 MET A N 1
ATOM 643 C CA . MET A 1 81 ? -0.128 -1.577 8.846 1.00 98.06 81 MET A CA 1
ATOM 644 C C . MET A 1 81 ? -0.095 -0.867 7.480 1.00 98.06 81 MET A C 1
ATOM 646 O O . MET A 1 81 ? 0.973 -0.762 6.867 1.00 98.06 81 MET A O 1
ATOM 650 N N . ILE A 1 82 ? -1.225 -0.323 7.010 1.00 97.81 82 ILE A N 1
ATOM 651 C CA . ILE A 1 82 ? -1.277 0.534 5.812 1.00 97.81 82 ILE A CA 1
ATOM 652 C C . ILE A 1 82 ? -0.404 1.778 6.015 1.00 97.81 82 ILE A C 1
ATOM 654 O O . ILE A 1 82 ? 0.401 2.099 5.137 1.00 97.81 82 ILE A O 1
ATOM 658 N N . LEU A 1 83 ? -0.480 2.433 7.180 1.00 98.00 83 LEU A N 1
ATOM 659 C CA . LEU A 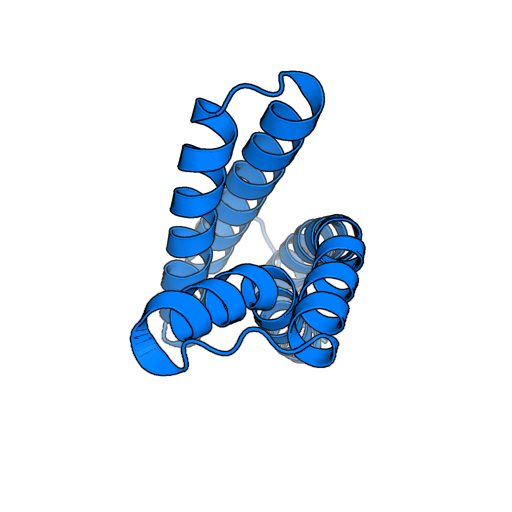1 83 ? 0.370 3.586 7.496 1.00 98.00 83 LEU A CA 1
ATOM 660 C C . LEU A 1 83 ? 1.855 3.226 7.531 1.00 98.00 83 LEU A C 1
ATOM 662 O O . LEU A 1 83 ? 2.658 3.908 6.898 1.00 98.00 83 LEU A O 1
ATOM 666 N N . ILE A 1 84 ? 2.230 2.136 8.204 1.00 98.25 84 ILE A N 1
ATOM 667 C CA . ILE A 1 84 ? 3.620 1.651 8.232 1.00 98.25 84 ILE A CA 1
ATOM 668 C C . ILE A 1 84 ? 4.118 1.399 6.803 1.00 98.25 84 ILE A C 1
ATOM 670 O O . ILE A 1 84 ? 5.215 1.822 6.429 1.00 98.25 84 ILE A O 1
ATOM 674 N N . THR A 1 85 ? 3.294 0.762 5.971 1.00 97.94 85 THR A N 1
ATOM 675 C CA . THR A 1 85 ? 3.617 0.496 4.565 1.00 97.94 85 THR A CA 1
ATOM 676 C C . THR A 1 85 ? 3.832 1.797 3.790 1.00 97.94 85 THR A C 1
ATOM 678 O O . THR A 1 85 ? 4.831 1.923 3.072 1.00 97.94 85 THR A O 1
ATOM 681 N N . ALA A 1 86 ? 2.944 2.780 3.951 1.00 97.00 86 ALA A N 1
ATOM 682 C CA . ALA A 1 86 ? 3.059 4.088 3.314 1.00 97.00 86 ALA A CA 1
ATOM 683 C C . ALA A 1 86 ? 4.328 4.830 3.766 1.00 97.00 86 ALA A C 1
ATOM 685 O O . ALA A 1 86 ? 5.094 5.294 2.917 1.00 97.00 86 ALA A O 1
ATOM 686 N N . LEU A 1 87 ? 4.613 4.857 5.072 1.00 97.81 87 LEU A N 1
ATOM 687 C CA . LEU A 1 87 ? 5.813 5.471 5.646 1.00 97.81 87 LEU A CA 1
ATOM 688 C C . LEU A 1 87 ? 7.092 4.842 5.090 1.00 97.81 87 LEU A C 1
ATOM 690 O O . LEU A 1 87 ? 7.989 5.561 4.658 1.00 97.81 87 LEU A O 1
ATOM 694 N N . LEU A 1 88 ? 7.169 3.512 5.002 1.00 98.06 88 LEU A N 1
ATOM 695 C CA . LEU A 1 88 ? 8.308 2.823 4.383 1.00 98.06 88 LEU A CA 1
ATOM 696 C C . LEU A 1 88 ? 8.465 3.187 2.899 1.00 98.06 88 LEU A C 1
ATOM 698 O O . LEU A 1 88 ? 9.587 3.336 2.409 1.00 98.06 88 LEU A O 1
ATOM 702 N N . GLY A 1 89 ? 7.352 3.377 2.185 1.00 95.88 89 GLY A N 1
ATOM 703 C CA . GLY A 1 89 ? 7.346 3.849 0.800 1.00 95.88 89 GLY A CA 1
ATOM 704 C C . GLY A 1 89 ? 7.894 5.273 0.660 1.00 95.88 89 GLY A C 1
ATOM 705 O O . GLY A 1 89 ? 8.707 5.538 -0.230 1.00 95.88 89 GLY A O 1
ATOM 706 N N . VAL A 1 90 ? 7.508 6.175 1.566 1.00 96.38 90 VAL A N 1
ATOM 707 C CA . VAL A 1 90 ? 8.015 7.555 1.633 1.00 96.38 90 VAL A CA 1
ATO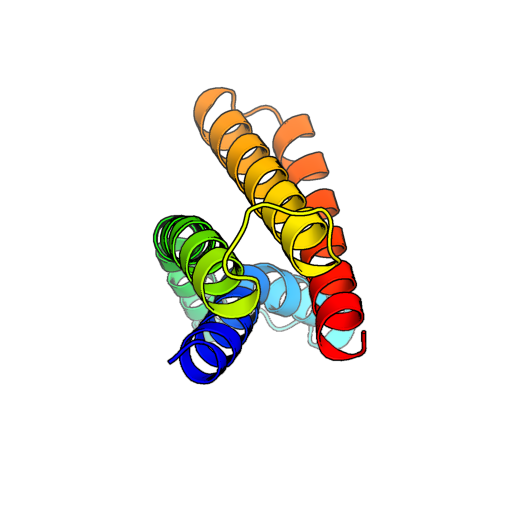M 708 C C . VAL A 1 90 ? 9.497 7.575 2.013 1.00 96.38 90 VAL A C 1
ATOM 710 O O . VAL A 1 90 ? 10.294 8.220 1.332 1.00 96.38 90 VAL A O 1
ATOM 713 N N . LEU A 1 91 ? 9.907 6.809 3.026 1.00 97.44 91 LEU A N 1
ATOM 714 C CA . LEU A 1 91 ? 11.309 6.684 3.431 1.00 97.44 91 LEU A CA 1
ATOM 715 C C . LEU A 1 91 ? 12.177 6.153 2.293 1.00 97.44 91 LEU A C 1
ATOM 717 O O . LEU A 1 91 ? 13.259 6.686 2.051 1.00 97.44 91 LEU A O 1
ATOM 721 N N . PHE A 1 92 ? 11.701 5.159 1.539 1.00 96.75 92 PHE A N 1
ATOM 722 C CA . PHE A 1 92 ? 12.391 4.711 0.334 1.00 96.75 92 PHE A CA 1
ATOM 723 C C . PHE A 1 92 ? 12.465 5.817 -0.725 1.00 96.75 92 PHE A C 1
ATOM 725 O O . PHE A 1 92 ? 13.511 6.000 -1.345 1.00 96.75 92 PHE A O 1
ATOM 732 N N . TYR A 1 93 ? 11.386 6.577 -0.929 1.00 94.44 93 TYR A N 1
ATOM 733 C CA . TYR A 1 93 ? 11.372 7.674 -1.891 1.00 94.44 93 TYR A CA 1
ATOM 734 C C . TYR A 1 93 ? 12.397 8.765 -1.557 1.00 94.44 93 TYR A C 1
ATOM 736 O O . TYR A 1 93 ? 13.044 9.252 -2.483 1.00 94.44 93 TYR A O 1
ATOM 744 N N . ILE A 1 94 ? 12.576 9.097 -0.277 1.00 96.94 94 ILE A N 1
ATOM 745 C CA . ILE A 1 94 ? 13.522 10.122 0.188 1.00 96.94 94 ILE A CA 1
ATOM 746 C C . ILE A 1 94 ? 14.946 9.561 0.255 1.00 96.94 94 ILE A C 1
ATOM 748 O O . ILE A 1 94 ? 15.863 10.102 -0.350 1.00 96.94 94 ILE A O 1
ATOM 752 N N . LYS A 1 95 ? 15.147 8.460 0.986 1.00 96.19 95 LYS A N 1
ATOM 753 C CA . LYS A 1 95 ? 16.481 7.935 1.318 1.00 96.19 95 LYS A CA 1
ATOM 754 C C . LYS A 1 95 ? 17.075 7.038 0.233 1.00 96.19 95 LYS A C 1
ATOM 756 O O . LYS A 1 95 ? 18.259 6.736 0.304 1.00 96.19 95 LYS A O 1
ATOM 761 N N . LYS A 1 96 ? 16.264 6.529 -0.702 1.00 95.19 96 LYS A N 1
ATOM 762 C CA . LYS A 1 96 ? 16.654 5.595 -1.782 1.00 95.19 96 LYS A CA 1
ATOM 763 C C . LYS A 1 96 ? 17.354 4.300 -1.326 1.00 95.19 96 LYS A C 1
ATOM 765 O O . LYS A 1 96 ? 17.853 3.551 -2.158 1.00 95.19 96 LYS A O 1
ATOM 770 N N . LYS A 1 97 ? 17.353 3.975 -0.025 1.00 96.44 97 LYS A N 1
ATOM 771 C CA . LYS A 1 97 ? 17.981 2.754 0.512 1.00 96.44 97 LYS A CA 1
ATOM 772 C C . LYS A 1 97 ? 17.105 1.525 0.262 1.00 96.44 97 LYS A C 1
ATOM 774 O O . LYS A 1 97 ? 15.934 1.506 0.645 1.00 96.44 97 LYS A O 1
ATOM 779 N N . ALA A 1 98 ? 17.693 0.462 -0.289 1.00 95.44 98 ALA A N 1
ATOM 780 C CA . ALA A 1 98 ? 16.989 -0.782 -0.624 1.00 95.44 98 ALA A CA 1
ATOM 781 C C . ALA A 1 98 ? 16.275 -1.438 0.575 1.00 95.44 98 ALA A C 1
ATOM 783 O O . ALA A 1 98 ? 15.240 -2.082 0.400 1.00 95.44 98 ALA A O 1
ATOM 784 N N . VAL A 1 99 ? 16.786 -1.233 1.795 1.00 97.25 99 VAL A N 1
ATOM 785 C CA . VAL A 1 99 ? 16.191 -1.740 3.043 1.00 97.25 99 VAL A CA 1
ATOM 786 C C . VAL A 1 99 ? 14.742 -1.268 3.208 1.00 97.25 99 VAL A C 1
ATOM 788 O O . VAL A 1 99 ? 13.868 -2.092 3.470 1.00 97.25 99 VAL A O 1
ATOM 791 N N . PHE A 1 100 ? 14.454 0.016 2.967 1.00 97.56 100 PHE A N 1
ATOM 792 C CA . PHE A 1 100 ? 13.092 0.551 3.075 1.00 97.56 100 PHE A CA 1
ATOM 793 C C . PHE A 1 100 ? 12.155 -0.056 2.034 1.00 97.56 100 PHE A C 1
ATOM 795 O O . PHE A 1 100 ? 11.016 -0.375 2.351 1.00 97.56 100 PHE A O 1
ATOM 802 N N . PHE A 1 101 ? 12.641 -0.300 0.815 1.00 95.50 101 PHE A N 1
ATOM 803 C CA . PHE A 1 101 ? 11.847 -0.967 -0.216 1.00 95.50 101 PHE A CA 1
ATOM 804 C C . PHE A 1 101 ? 11.564 -2.439 0.124 1.00 95.50 101 PHE A C 1
ATOM 806 O O . PHE A 1 101 ? 10.448 -2.921 -0.080 1.00 95.50 101 PHE A O 1
ATOM 813 N N . LYS A 1 102 ? 12.551 -3.155 0.681 1.00 96.38 102 LYS A N 1
ATOM 814 C CA . LYS A 1 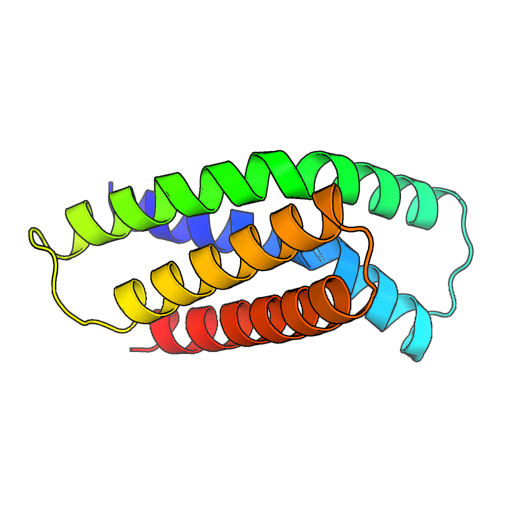102 ? 12.394 -4.546 1.134 1.00 96.38 102 LYS A CA 1
ATOM 815 C C . LYS A 1 102 ? 11.331 -4.645 2.227 1.00 96.38 102 LYS A C 1
ATOM 817 O O . LYS A 1 102 ? 10.446 -5.494 2.133 1.00 96.38 102 LYS A O 1
ATOM 822 N N . TRP A 1 103 ? 11.394 -3.763 3.223 1.00 97.75 103 TRP A N 1
ATOM 823 C CA . TRP A 1 103 ? 10.401 -3.705 4.294 1.00 97.75 103 TRP A CA 1
ATOM 824 C C . TRP A 1 103 ? 9.041 -3.215 3.804 1.00 97.75 103 TRP A C 1
ATOM 826 O O . TRP A 1 103 ? 8.044 -3.825 4.164 1.00 97.75 103 TRP A O 1
ATOM 836 N N . HIS A 1 104 ? 8.978 -2.217 2.918 1.00 97.06 104 HIS A N 1
ATOM 837 C CA . HIS A 1 104 ? 7.728 -1.768 2.295 1.00 97.06 104 HIS A CA 1
ATOM 838 C C . HIS A 1 104 ? 7.007 -2.927 1.597 1.00 97.06 104 HIS A C 1
ATOM 840 O O . HIS A 1 104 ? 5.812 -3.115 1.784 1.00 97.06 104 HIS A O 1
ATOM 846 N N . ARG A 1 105 ? 7.734 -3.757 0.839 1.00 94.81 105 ARG A N 1
ATOM 847 C CA . ARG A 1 105 ? 7.157 -4.929 0.167 1.00 94.81 105 ARG A CA 1
ATOM 848 C C . ARG A 1 105 ? 6.658 -5.988 1.156 1.00 94.81 105 ARG A C 1
ATOM 850 O O . ARG A 1 105 ? 5.614 -6.582 0.914 1.00 94.81 105 ARG A O 1
ATOM 857 N N . ARG A 1 106 ? 7.393 -6.238 2.246 1.00 96.12 106 ARG A N 1
ATOM 858 C CA . ARG A 1 106 ? 6.958 -7.159 3.313 1.00 96.12 106 ARG A CA 1
ATOM 859 C C . ARG A 1 106 ? 5.704 -6.640 4.017 1.00 96.12 106 ARG A C 1
ATOM 861 O O . ARG A 1 106 ? 4.763 -7.400 4.198 1.00 96.12 106 ARG A O 1
ATOM 868 N N . ALA A 1 107 ? 5.677 -5.351 4.342 1.00 97.31 107 ALA A N 1
ATOM 869 C CA . ALA A 1 107 ? 4.532 -4.696 4.959 1.00 97.31 107 ALA A CA 1
ATOM 870 C C . ALA A 1 107 ? 3.312 -4.709 4.025 1.00 97.31 107 ALA A C 1
ATOM 872 O O . ALA A 1 107 ? 2.231 -5.087 4.452 1.00 97.31 107 ALA A O 1
ATOM 873 N N . ALA A 1 108 ? 3.491 -4.444 2.727 1.00 96.19 108 ALA A N 1
ATOM 874 C CA . ALA A 1 108 ? 2.418 -4.550 1.738 1.00 96.19 108 ALA A CA 1
ATOM 875 C C . ALA A 1 108 ? 1.836 -5.972 1.643 1.00 96.19 108 ALA A C 1
ATOM 877 O O . ALA A 1 108 ? 0.630 -6.131 1.487 1.00 96.19 108 ALA A O 1
ATOM 878 N N . PHE A 1 109 ? 2.669 -7.010 1.767 1.00 95.62 109 PHE A N 1
ATOM 879 C CA . PHE A 1 109 ? 2.182 -8.388 1.847 1.00 95.62 109 PHE A CA 1
ATOM 880 C C . PHE A 1 109 ? 1.397 -8.639 3.145 1.00 95.62 109 PHE A C 1
ATOM 882 O O . PHE A 1 109 ? 0.317 -9.218 3.097 1.00 95.62 109 PHE A O 1
ATOM 889 N N . ALA A 1 110 ? 1.880 -8.132 4.284 1.00 97.31 110 ALA A N 1
ATOM 890 C CA . ALA A 1 110 ? 1.150 -8.194 5.549 1.00 97.31 110 ALA A CA 1
ATOM 891 C C . ALA A 1 110 ? -0.199 -7.452 5.488 1.00 97.31 110 ALA A C 1
ATOM 893 O O . ALA A 1 110 ? -1.181 -7.962 6.014 1.00 97.31 110 ALA A O 1
ATOM 894 N N . VAL A 1 111 ? -0.282 -6.306 4.797 1.00 97.81 111 VAL A N 1
ATOM 895 C CA . VAL A 1 111 ? -1.552 -5.603 4.528 1.00 97.81 111 VAL A CA 1
ATOM 896 C C . VAL A 1 111 ? -2.530 -6.524 3.807 1.00 97.81 111 VAL A C 1
ATOM 898 O O . VAL A 1 111 ? -3.676 -6.611 4.224 1.00 97.81 111 VAL A O 1
ATOM 901 N N . VAL A 1 112 ? -2.097 -7.240 2.763 1.00 96.69 112 VAL A N 1
ATOM 902 C CA . VAL A 1 112 ? -2.980 -8.173 2.040 1.00 96.69 112 VAL A CA 1
ATOM 903 C C . VAL A 1 112 ? -3.507 -9.268 2.970 1.00 96.69 112 VAL A C 1
ATOM 905 O O . VAL A 1 112 ? -4.703 -9.540 2.961 1.00 96.69 112 VAL A O 1
ATOM 908 N N . LEU A 1 113 ? -2.650 -9.855 3.810 1.00 97.06 113 LEU A N 1
ATOM 909 C CA . LEU A 1 113 ? -3.080 -10.864 4.783 1.00 97.06 113 LEU A CA 1
ATOM 910 C C . LEU A 1 113 ? -4.063 -10.290 5.813 1.00 97.06 113 LEU A C 1
ATOM 912 O O . LEU A 1 113 ? -5.085 -10.907 6.094 1.00 97.06 113 LEU A O 1
ATOM 916 N N . LEU A 1 114 ? -3.794 -9.094 6.339 1.00 97.56 114 LEU A N 1
ATOM 917 C CA . LEU A 1 114 ? -4.675 -8.424 7.295 1.00 97.56 114 LEU A CA 1
ATOM 918 C C . LEU A 1 114 ? -6.013 -8.010 6.674 1.00 97.56 114 LEU A C 1
ATOM 920 O O . LEU A 1 114 ? -7.016 -8.021 7.377 1.00 97.56 114 LEU A O 1
ATOM 924 N N . VAL A 1 115 ? -6.056 -7.686 5.376 1.00 97.38 115 VAL A N 1
ATOM 925 C CA . VAL A 1 115 ? -7.321 -7.478 4.650 1.00 97.38 115 VAL A CA 1
ATOM 926 C C . VAL A 1 115 ? -8.144 -8.758 4.660 1.00 97.38 115 VAL A C 1
ATOM 928 O O . VAL A 1 115 ? -9.324 -8.696 4.979 1.00 97.38 115 VAL A O 1
ATOM 931 N N . LEU A 1 116 ? -7.536 -9.912 4.367 1.00 96.44 116 LEU A N 1
ATOM 932 C CA . LEU A 1 116 ? -8.246 -11.193 4.417 1.00 96.44 116 LEU A CA 1
ATOM 933 C C . LEU A 1 116 ? -8.772 -11.473 5.826 1.00 96.44 116 LEU A C 1
ATOM 935 O O . LEU A 1 116 ? -9.953 -11.756 5.979 1.00 96.44 116 LEU A O 1
ATOM 939 N N . VAL A 1 117 ? -7.932 -11.316 6.853 1.00 96.88 117 VAL A N 1
ATOM 940 C CA . VAL A 1 117 ? -8.356 -11.485 8.253 1.00 96.88 117 VAL A CA 1
ATOM 941 C C . VAL A 1 117 ? -9.519 -10.554 8.588 1.00 96.88 117 VAL A C 1
ATOM 943 O O . VAL A 1 117 ? -10.511 -11.010 9.136 1.00 96.88 117 VAL A O 1
ATOM 946 N N . HIS A 1 118 ? -9.432 -9.274 8.221 1.00 95.56 118 HIS A N 1
ATOM 947 C CA . HIS A 1 118 ? -10.477 -8.293 8.504 1.00 95.56 118 HIS A CA 1
ATOM 948 C C . HIS A 1 118 ? -11.798 -8.580 7.773 1.00 95.56 118 HIS A C 1
ATOM 950 O O . HIS A 1 118 ? -12.856 -8.248 8.292 1.00 95.56 118 HIS A O 1
ATOM 956 N N . LEU A 1 119 ? -11.752 -9.185 6.581 1.00 94.06 119 LEU A N 1
ATOM 957 C CA . LEU A 1 119 ? -12.951 -9.552 5.820 1.00 94.06 119 LEU A CA 1
ATOM 958 C C . LEU A 1 119 ? -13.702 -10.751 6.417 1.00 94.06 119 LEU A C 1
ATOM 960 O O . LEU A 1 119 ? -14.902 -10.872 6.184 1.00 94.06 119 LEU A O 1
ATOM 964 N N . PHE A 1 120 ? -13.008 -11.625 7.150 1.00 93.12 120 PHE A N 1
ATOM 965 C CA . PHE A 1 120 ? -13.580 -12.841 7.739 1.00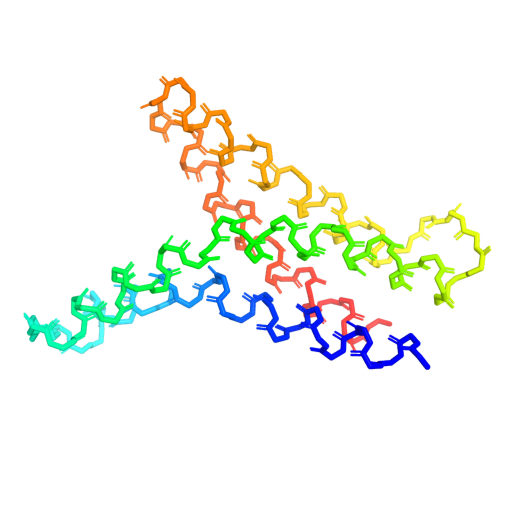 93.12 120 PHE A CA 1
ATOM 966 C C . PHE A 1 120 ? -13.763 -12.774 9.265 1.00 93.12 120 PHE A C 1
ATOM 968 O O . PHE A 1 120 ? -14.229 -13.750 9.849 1.00 93.12 120 PHE A O 1
ATOM 975 N N . SER A 1 121 ? -13.386 -11.663 9.906 1.00 86.75 121 SER A N 1
ATOM 976 C CA . SER A 1 121 ? -13.507 -11.435 11.355 1.00 86.75 121 SER A CA 1
ATOM 977 C C . SER A 1 121 ? -14.712 -10.588 11.726 1.00 86.75 121 SER A C 1
ATOM 979 O O . SER A 1 121 ? -14.892 -9.559 11.033 1.00 86.75 121 SER A O 1
#

Radius of gyration: 15.36 Å; chains: 1; bounding box: 40×28×44 Å

Foldseek 3Di:
DLVVLLVVLVVLLCLLCVLVVLVVCCVPPVVDPDPVSVVSSVVSPVVNLVSLVVSLVSLVVSVCVVPVDDDDDLSVVLSVLSVLLNVLVVCCVVVVDVVSVVVSVVSSVVSVVSSVVRVVD

Secondary structure (DSSP, 8-state):
-HHHHHHHHHHHHHHHHHHHHHHHHIIIII----HHHHHHHHHHHHHHHHHHHHHHHHHHHHHHHHHSS----HHHHHHHHHHHHHHHHHHHHHH--HHHHHHHHHHHHHHHHHHHHHHH-